Protein AF-A0A0S2W434-F1 (afdb_monomer_lite)

Radius of gyration: 27.59 Å; chains: 1; bounding box: 63×39×88 Å

Structure (mmCIF, N/CA/C/O backbone):
data_AF-A0A0S2W434-F1
#
_entry.id   AF-A0A0S2W434-F1
#
loop_
_atom_site.group_PDB
_atom_site.id
_atom_site.type_symbol
_atom_site.label_atom_id
_atom_site.label_alt_id
_atom_site.label_comp_id
_atom_site.label_asym_id
_atom_site.label_entity_id
_atom_site.label_seq_id
_atom_site.pdbx_PDB_ins_code
_atom_site.Cartn_x
_atom_site.Cartn_y
_atom_site.Cartn_z
_atom_site.occupancy
_atom_site.B_iso_or_equiv
_atom_site.auth_seq_id
_atom_site.auth_comp_id
_atom_site.auth_asym_id
_atom_site.auth_atom_id
_atom_site.pdbx_PDB_model_num
ATOM 1 N N . MET A 1 1 ? -39.108 29.765 68.224 1.00 41.44 1 MET A N 1
ATOM 2 C CA . MET A 1 1 ? -39.661 29.237 66.962 1.00 41.44 1 MET A CA 1
ATOM 3 C C . MET A 1 1 ? -38.503 28.844 66.066 1.00 41.44 1 MET A C 1
ATOM 5 O O . MET A 1 1 ? -37.530 29.579 65.987 1.00 41.44 1 MET A O 1
ATOM 9 N N . LEU A 1 2 ? -38.603 27.625 65.551 1.00 50.69 2 LEU A N 1
ATOM 10 C CA . LEU A 1 2 ? -37.611 26.788 64.879 1.00 50.69 2 LEU A CA 1
ATOM 11 C C . LEU A 1 2 ? -37.085 27.425 63.577 1.00 50.69 2 LEU A C 1
ATOM 13 O O . LEU A 1 2 ? -37.889 27.855 62.759 1.00 50.69 2 LEU A O 1
ATOM 17 N N . LEU A 1 3 ? -35.768 27.439 63.363 1.00 46.94 3 LEU A N 1
ATOM 18 C CA . LEU A 1 3 ? -35.154 27.729 62.059 1.00 46.94 3 LEU A CA 1
ATOM 19 C C . LEU A 1 3 ? -34.004 26.743 61.824 1.00 46.94 3 LEU A C 1
ATOM 21 O O . LEU A 1 3 ? -32.825 27.068 61.886 1.00 46.94 3 LEU A O 1
ATOM 25 N N . VAL A 1 4 ? -34.391 25.492 61.602 1.00 62.56 4 VAL A N 1
ATOM 26 C CA . VAL A 1 4 ? -33.591 24.487 60.899 1.00 62.56 4 VAL A CA 1
ATOM 27 C C . VAL A 1 4 ? -34.350 24.181 59.609 1.00 62.56 4 VAL A C 1
ATOM 29 O O . VAL A 1 4 ? -35.578 24.189 59.628 1.00 62.56 4 VAL A O 1
ATOM 32 N N . ALA A 1 5 ? -33.605 23.878 58.543 1.00 56.28 5 ALA A N 1
ATOM 33 C CA . ALA A 1 5 ? -34.052 23.316 57.260 1.00 56.28 5 ALA A CA 1
ATOM 34 C C . ALA A 1 5 ? -34.142 24.285 56.068 1.00 56.28 5 ALA A C 1
ATOM 36 O O . ALA A 1 5 ? -35.215 24.511 55.526 1.00 56.28 5 ALA A O 1
ATOM 37 N N . VAL A 1 6 ? -32.988 24.761 55.578 1.00 53.97 6 VAL A N 1
ATOM 38 C CA . VAL A 1 6 ? -32.817 25.168 54.159 1.00 53.97 6 VAL A CA 1
ATOM 39 C C . VAL A 1 6 ? -31.504 24.607 53.559 1.00 53.97 6 VAL A C 1
ATOM 41 O O . VAL A 1 6 ? -30.944 25.155 52.624 1.00 53.97 6 VAL A O 1
ATOM 44 N N . VAL A 1 7 ? -30.976 23.474 54.045 1.00 54.19 7 VAL A N 1
ATOM 45 C CA . VAL A 1 7 ? -29.731 22.879 53.485 1.00 54.19 7 VAL A CA 1
ATOM 46 C C . VAL A 1 7 ? -29.924 21.424 53.049 1.00 54.19 7 VAL A C 1
ATOM 48 O O . VAL A 1 7 ? -29.070 20.578 53.283 1.00 54.19 7 VAL A O 1
ATOM 51 N N . GLN A 1 8 ? -31.078 21.085 52.468 1.00 50.41 8 GLN A N 1
ATOM 52 C CA . GLN A 1 8 ? -31.376 19.696 52.083 1.00 50.41 8 GLN A CA 1
ATOM 53 C C . GLN A 1 8 ? -31.931 19.421 50.667 1.00 50.41 8 GLN A C 1
ATOM 55 O O . GLN A 1 8 ? -32.502 18.347 50.502 1.00 50.41 8 GLN A O 1
ATOM 60 N N . PRO A 1 9 ? -31.726 20.236 49.608 1.00 57.03 9 PRO A N 1
ATOM 61 C CA . PRO A 1 9 ? -32.067 19.758 48.265 1.00 57.03 9 PRO A CA 1
ATOM 62 C C . PRO A 1 9 ? -30.880 19.417 47.344 1.00 57.03 9 PRO A C 1
ATOM 64 O O . PRO A 1 9 ? -31.119 19.264 46.155 1.00 57.03 9 PRO A O 1
ATOM 67 N N . VAL A 1 10 ? -29.621 19.299 47.809 1.00 51.38 10 VAL A N 1
ATOM 68 C CA . VAL A 1 10 ? -28.465 19.058 46.893 1.00 51.38 10 VAL A CA 1
ATOM 69 C C . VAL A 1 10 ? -27.367 18.138 47.476 1.00 51.38 10 VAL A C 1
ATOM 71 O O . VAL A 1 10 ? -26.188 18.333 47.224 1.00 51.38 10 VAL A O 1
ATOM 74 N N . LEU A 1 11 ? -27.695 17.135 48.298 1.00 50.62 11 LEU A N 1
ATOM 75 C CA . LEU A 1 11 ? -26.672 16.195 48.821 1.00 50.62 11 LEU A CA 1
ATOM 76 C C . LEU A 1 11 ? -26.995 14.709 48.628 1.00 50.62 11 LEU A C 1
ATOM 78 O O . LEU A 1 11 ? -26.207 13.868 49.044 1.00 50.62 11 LEU A O 1
ATOM 82 N N . HIS A 1 12 ? -28.091 14.369 47.945 1.00 58.34 12 HIS A N 1
ATOM 83 C CA . HIS A 1 12 ? -28.342 12.993 47.497 1.00 58.34 12 HIS A CA 1
ATOM 84 C C . HIS A 1 12 ? -27.766 12.774 46.094 1.00 58.34 12 HIS A C 1
ATOM 86 O O . HIS A 1 12 ? -28.442 12.335 45.172 1.00 58.34 12 HIS A O 1
ATOM 92 N N . VAL A 1 13 ? -26.508 13.164 45.908 1.00 57.91 13 VAL A N 1
ATOM 93 C CA . VAL A 1 13 ? -25.754 12.709 44.747 1.00 57.91 13 VAL A CA 1
ATOM 94 C C . VAL A 1 13 ? -25.448 11.239 45.022 1.00 57.91 13 VAL A C 1
ATOM 96 O O . VAL A 1 13 ? -24.596 10.931 45.855 1.00 57.91 13 VAL A O 1
ATOM 99 N N . ASP A 1 14 ? -26.203 10.334 44.398 1.00 64.75 14 ASP A N 1
ATOM 100 C CA . ASP A 1 14 ? -25.996 8.895 44.525 1.00 64.75 14 ASP A CA 1
ATOM 101 C C . ASP A 1 14 ? -24.606 8.538 43.984 1.00 64.75 14 ASP A C 1
ATOM 103 O O . ASP A 1 14 ? -24.402 8.348 42.785 1.00 64.75 14 ASP A O 1
ATOM 107 N N . PHE A 1 15 ? -23.622 8.452 44.881 1.00 64.38 15 PHE A N 1
ATOM 108 C CA . PHE A 1 15 ? -22.245 8.082 44.548 1.00 64.38 15 PHE A CA 1
ATOM 109 C C . PHE A 1 15 ? -22.170 6.749 43.793 1.00 64.38 15 PHE A C 1
ATOM 111 O O . PHE A 1 15 ? -21.276 6.562 42.977 1.00 64.38 15 PHE A O 1
ATOM 118 N N . SER A 1 16 ? -23.132 5.847 44.005 1.00 68.12 16 SER A N 1
ATOM 119 C CA . SER A 1 16 ? -23.266 4.600 43.248 1.00 68.12 16 SER A CA 1
ATOM 120 C C . SER A 1 16 ? -23.668 4.821 41.786 1.00 68.12 16 SER A C 1
ATOM 122 O O . SER A 1 16 ? -23.174 4.109 40.918 1.00 68.12 16 SER A O 1
ATOM 124 N N . VAL A 1 17 ? -24.514 5.815 41.494 1.00 71.69 17 VAL A N 1
ATOM 125 C CA . VAL A 1 17 ? -24.901 6.186 40.120 1.00 71.69 17 VAL A CA 1
ATOM 126 C C . VAL A 1 17 ? -23.739 6.885 39.419 1.00 71.69 17 VAL A C 1
ATOM 128 O O . VAL A 1 17 ? -23.437 6.565 38.273 1.00 71.69 17 VAL A O 1
ATOM 131 N N . LEU A 1 18 ? -23.028 7.770 40.124 1.00 71.88 18 LEU A N 1
ATOM 132 C CA . LEU A 1 18 ? -21.803 8.380 39.604 1.00 71.88 18 LEU A CA 1
ATOM 133 C C . LEU A 1 18 ? -20.717 7.338 39.317 1.00 71.88 18 LEU A C 1
ATOM 135 O O . LEU A 1 18 ? -20.150 7.350 38.231 1.00 71.88 18 LEU A O 1
ATOM 139 N N . ALA A 1 19 ? -20.455 6.417 40.248 1.00 72.38 19 ALA A N 1
ATOM 140 C CA . ALA A 1 19 ? -19.472 5.352 40.057 1.00 72.38 19 ALA A CA 1
ATOM 141 C C . ALA A 1 19 ? -19.855 4.417 38.900 1.00 72.38 19 ALA A C 1
ATOM 143 O O . ALA A 1 19 ? -18.991 4.038 38.115 1.00 72.38 19 ALA A O 1
ATOM 144 N N . ALA A 1 20 ? -21.145 4.095 38.751 1.00 72.69 20 ALA A N 1
ATOM 145 C CA . ALA A 1 20 ? -21.639 3.331 37.609 1.00 72.69 20 ALA A CA 1
ATOM 146 C C . ALA A 1 20 ? -21.437 4.086 36.284 1.00 72.69 20 ALA A C 1
ATOM 148 O O . ALA A 1 20 ? -20.969 3.487 35.323 1.00 72.69 20 ALA A O 1
ATOM 149 N N . SER A 1 21 ? -21.722 5.393 36.239 1.00 70.50 21 SER A N 1
ATOM 150 C CA . SER A 1 21 ? -21.495 6.211 35.037 1.00 70.50 21 SER A CA 1
ATOM 151 C C . SER A 1 21 ? -20.011 6.379 34.697 1.00 70.50 21 SER A C 1
ATOM 153 O O . SER A 1 21 ? -19.646 6.309 33.531 1.00 70.50 21 SER A O 1
ATOM 155 N N . ALA A 1 22 ? -19.137 6.530 35.697 1.00 70.94 22 ALA A N 1
ATOM 156 C CA . ALA A 1 22 ? -17.693 6.612 35.489 1.00 70.94 22 ALA A CA 1
ATOM 157 C C . ALA A 1 22 ? -17.137 5.292 34.935 1.00 70.94 22 ALA A C 1
ATOM 159 O O . ALA A 1 22 ? -16.419 5.305 33.942 1.00 70.94 22 ALA A O 1
ATOM 160 N N . ALA A 1 23 ? -17.555 4.155 35.503 1.00 70.81 23 ALA A N 1
ATOM 161 C CA . ALA A 1 23 ? -17.176 2.835 35.007 1.00 70.81 23 ALA A CA 1
ATOM 162 C C . ALA A 1 23 ? -17.692 2.566 33.580 1.00 70.81 23 ALA A C 1
ATOM 164 O O . ALA A 1 23 ? -17.007 1.913 32.798 1.00 70.81 23 ALA A O 1
ATOM 165 N N . GLN A 1 24 ? -18.885 3.065 33.230 1.00 69.56 24 GLN A N 1
ATOM 166 C CA . GLN A 1 24 ? -19.418 2.993 31.863 1.00 69.56 24 GLN A CA 1
ATOM 167 C C . GLN A 1 24 ? -18.560 3.803 30.887 1.00 69.56 24 GLN A C 1
ATOM 169 O O . GLN A 1 24 ? -18.110 3.248 29.890 1.00 69.56 24 GLN A O 1
ATOM 174 N N . ILE A 1 25 ? -18.242 5.056 31.228 1.00 72.38 25 ILE A N 1
ATOM 175 C CA . ILE A 1 25 ? -17.394 5.930 30.406 1.00 72.38 25 ILE A CA 1
ATOM 176 C C . ILE A 1 25 ? -16.000 5.318 30.199 1.00 72.38 25 ILE A C 1
ATOM 178 O O . ILE A 1 25 ? -15.493 5.331 29.081 1.00 72.38 25 ILE A O 1
ATOM 182 N N . GLU A 1 26 ? -15.385 4.759 31.247 1.00 71.31 26 GLU A N 1
ATOM 183 C CA . GLU A 1 26 ? -14.075 4.096 31.148 1.00 71.31 26 GLU A CA 1
ATOM 184 C C . GLU A 1 26 ? -14.116 2.842 30.260 1.00 71.31 26 GLU A C 1
ATOM 186 O O . GLU A 1 26 ? -13.184 2.575 29.491 1.00 71.31 26 GLU A O 1
ATOM 191 N N . LEU A 1 27 ? -15.200 2.066 30.334 1.00 72.81 27 LEU A N 1
ATOM 192 C CA . LEU A 1 27 ? -15.388 0.893 29.486 1.00 72.81 27 LEU A CA 1
ATOM 193 C C . LEU A 1 27 ? -15.574 1.295 28.015 1.00 72.81 27 LEU A C 1
ATOM 195 O O . LEU A 1 27 ? -14.940 0.701 27.145 1.00 72.81 27 LEU A O 1
ATOM 199 N N . GLU A 1 28 ? -16.388 2.317 27.745 1.00 65.81 28 GLU A N 1
ATOM 200 C CA . GLU A 1 28 ? -16.611 2.868 26.403 1.00 65.81 28 GLU A CA 1
ATOM 201 C C . GLU A 1 28 ? -15.323 3.452 25.809 1.00 65.81 28 GLU A C 1
ATOM 203 O O . GLU A 1 28 ? -15.006 3.191 24.648 1.00 65.81 28 GLU A O 1
ATOM 208 N N . SER A 1 29 ? -14.532 4.189 26.599 1.00 68.12 29 SER A N 1
ATOM 209 C CA . SER A 1 29 ? -13.248 4.725 26.130 1.00 68.12 29 SER A CA 1
ATOM 210 C C . SER A 1 29 ? -12.255 3.618 25.797 1.00 68.12 29 SER A C 1
ATOM 212 O O . SER A 1 29 ? -11.552 3.705 24.793 1.00 68.12 29 SER A O 1
ATOM 214 N N . THR A 1 30 ? -12.227 2.561 26.613 1.00 70.00 30 THR A N 1
ATOM 215 C CA . THR A 1 30 ? -11.357 1.405 26.379 1.00 70.00 30 THR A CA 1
ATOM 216 C C . THR A 1 30 ? -11.764 0.680 25.096 1.00 70.00 30 THR A C 1
ATOM 218 O O . THR A 1 30 ? -10.914 0.406 24.258 1.00 70.00 30 THR A O 1
ATOM 221 N N . GLN A 1 31 ? -13.059 0.414 24.897 1.00 69.62 31 GLN A N 1
ATOM 222 C CA . GLN A 1 31 ? -13.562 -0.242 23.683 1.00 69.62 31 GLN A CA 1
ATOM 223 C C . GLN A 1 31 ? -13.218 0.552 22.418 1.00 69.62 31 GLN A C 1
ATOM 225 O O . GLN A 1 31 ? -12.641 -0.014 21.495 1.00 69.62 31 GLN A O 1
ATOM 230 N N . ASN A 1 32 ? -13.451 1.865 22.424 1.00 73.44 32 ASN A N 1
ATOM 231 C CA . ASN A 1 32 ? -13.163 2.729 21.279 1.00 73.44 32 ASN A CA 1
ATOM 232 C C . ASN A 1 32 ? -11.654 2.778 20.951 1.00 73.44 32 ASN A C 1
ATOM 234 O O . ASN A 1 32 ? -11.250 2.806 19.787 1.00 73.44 32 ASN A O 1
ATOM 238 N N . GLU A 1 33 ? -10.790 2.738 21.972 1.00 77.69 33 GLU A N 1
ATOM 239 C CA . GLU A 1 33 ? -9.338 2.667 21.778 1.00 77.69 33 GLU A CA 1
ATOM 240 C C . GLU A 1 33 ? -8.887 1.318 21.190 1.00 77.69 33 GLU A C 1
ATOM 242 O O . GLU A 1 33 ? -8.028 1.299 20.299 1.00 77.69 33 GLU A O 1
ATOM 247 N N . LEU A 1 34 ? -9.491 0.201 21.621 1.00 80.62 34 LEU A N 1
ATOM 248 C CA . LEU A 1 34 ? -9.259 -1.113 21.011 1.00 80.62 34 LEU A CA 1
ATOM 249 C C . LEU A 1 34 ? -9.718 -1.138 19.548 1.00 80.62 34 LEU A C 1
ATOM 251 O O . LEU A 1 34 ? -8.936 -1.520 18.683 1.00 80.62 34 LEU A O 1
ATOM 255 N N . GLU A 1 35 ? -10.933 -0.674 19.255 1.00 81.44 35 GLU A N 1
ATOM 256 C CA . GLU A 1 35 ? -11.487 -0.645 17.893 1.00 81.44 35 GLU A CA 1
ATOM 257 C C . GLU A 1 35 ? -10.626 0.202 16.947 1.00 81.44 35 GLU A C 1
ATOM 259 O O . GLU A 1 35 ? -10.329 -0.200 15.819 1.00 81.44 35 GLU A O 1
ATOM 264 N N . LYS A 1 36 ? -10.154 1.361 17.420 1.00 83.00 36 LYS A N 1
ATOM 265 C CA . LYS A 1 36 ? -9.217 2.198 16.667 1.00 83.00 36 LYS A CA 1
ATOM 266 C C . LYS A 1 36 ? -7.885 1.483 16.428 1.00 83.00 36 LYS A C 1
ATOM 268 O O . LYS A 1 36 ? -7.336 1.582 15.333 1.00 83.00 36 LYS A O 1
ATOM 273 N N . THR A 1 37 ? -7.359 0.785 17.432 1.00 87.62 37 THR A N 1
ATOM 274 C CA . THR A 1 37 ? -6.098 0.039 17.310 1.00 87.62 37 THR A CA 1
ATOM 275 C C . THR A 1 37 ? -6.226 -1.092 16.294 1.00 87.62 37 THR A C 1
ATOM 277 O O . THR A 1 37 ? -5.370 -1.218 15.419 1.00 87.62 37 THR A O 1
ATOM 280 N N . A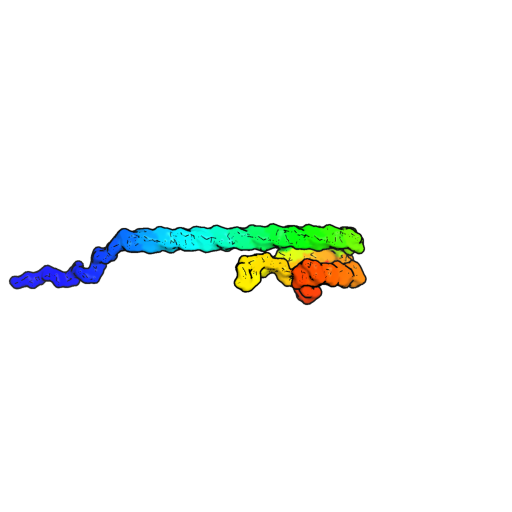SP A 1 38 ? -7.313 -1.860 16.348 1.00 91.00 38 ASP A N 1
ATOM 281 C CA . ASP A 1 38 ? -7.594 -2.934 15.394 1.00 91.00 38 ASP A CA 1
ATOM 282 C C . ASP A 1 38 ? -7.684 -2.397 13.961 1.00 91.00 38 ASP A C 1
ATOM 284 O O . ASP A 1 38 ? -7.090 -2.958 13.037 1.00 91.00 38 ASP A O 1
ATOM 288 N N . LEU A 1 39 ? -8.346 -1.255 13.770 1.00 92.81 39 LEU A N 1
ATOM 289 C CA . LEU A 1 39 ? -8.472 -0.613 12.466 1.00 92.81 39 LEU A CA 1
ATOM 290 C C . LEU A 1 39 ? -7.123 -0.122 11.912 1.00 92.81 39 LEU A C 1
ATOM 292 O O . LEU A 1 39 ? -6.839 -0.307 10.725 1.00 92.81 39 LEU A O 1
ATOM 296 N N . GLU A 1 40 ? -6.264 0.468 12.745 1.00 93.75 40 GLU A N 1
ATOM 297 C CA . GLU A 1 40 ? -4.914 0.882 12.334 1.00 93.75 40 GLU A CA 1
ATOM 298 C C . GLU A 1 40 ? -4.010 -0.322 12.009 1.00 93.75 40 GLU A C 1
ATOM 300 O O . GLU A 1 40 ? -3.236 -0.284 11.045 1.00 93.75 40 GLU A O 1
ATOM 305 N N . LEU A 1 41 ? -4.151 -1.431 12.744 1.00 94.88 41 LEU A N 1
ATOM 306 C CA . LEU A 1 41 ? -3.471 -2.690 12.429 1.00 94.88 41 LEU A CA 1
ATOM 307 C C . LEU A 1 41 ? -3.939 -3.256 11.084 1.00 94.88 41 LEU A C 1
ATOM 309 O O . LEU A 1 41 ? -3.111 -3.645 10.259 1.00 94.88 41 LEU A O 1
ATOM 313 N N . MET A 1 42 ? -5.248 -3.252 10.818 1.00 95.81 42 MET A N 1
ATOM 314 C CA . MET A 1 42 ? -5.794 -3.684 9.530 1.00 95.81 42 MET A CA 1
ATOM 315 C C . MET A 1 42 ? -5.265 -2.828 8.377 1.00 95.81 42 MET A C 1
ATOM 317 O O . MET A 1 42 ? -4.808 -3.381 7.377 1.00 95.81 42 MET A O 1
ATOM 321 N N . LYS A 1 43 ? -5.256 -1.494 8.520 1.00 96.56 43 LYS A N 1
ATOM 322 C CA . LYS A 1 43 ? -4.650 -0.589 7.528 1.00 96.56 43 LYS A CA 1
ATOM 323 C C . LYS A 1 43 ? -3.187 -0.923 7.269 1.00 96.56 43 LYS A C 1
ATOM 325 O O . LYS A 1 43 ? -2.772 -0.950 6.115 1.00 96.56 43 LYS A O 1
ATOM 330 N N . THR A 1 44 ? -2.423 -1.199 8.325 1.00 95.56 44 THR A N 1
ATOM 33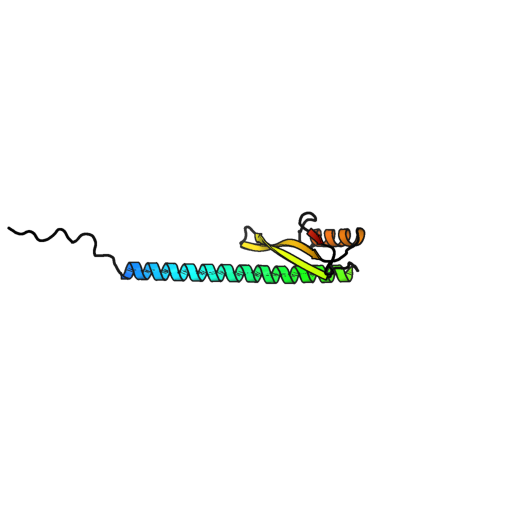1 C CA . THR A 1 44 ? -1.002 -1.549 8.211 1.00 95.56 44 THR A CA 1
ATOM 332 C C . THR A 1 44 ? -0.826 -2.839 7.415 1.00 95.56 44 THR A C 1
ATOM 334 O O . THR A 1 44 ? -0.125 -2.840 6.408 1.00 95.56 44 THR A O 1
ATOM 337 N N . ILE A 1 45 ? -1.543 -3.907 7.779 1.00 96.25 45 ILE A N 1
ATOM 338 C CA . ILE A 1 45 ? -1.458 -5.207 7.095 1.00 96.25 45 ILE A CA 1
ATOM 339 C C . ILE A 1 45 ? -1.869 -5.092 5.622 1.00 96.25 45 ILE A C 1
ATOM 341 O O . ILE A 1 45 ? -1.225 -5.678 4.749 1.00 96.25 45 ILE A O 1
ATOM 345 N N . ILE A 1 46 ? -2.947 -4.358 5.327 1.00 96.06 46 ILE A N 1
ATOM 346 C CA . ILE A 1 46 ? -3.400 -4.130 3.949 1.00 96.06 46 ILE A CA 1
ATOM 347 C C . ILE A 1 46 ? -2.353 -3.332 3.180 1.00 96.06 46 ILE A C 1
ATOM 349 O O . ILE A 1 46 ? -2.011 -3.710 2.059 1.00 96.06 46 ILE A O 1
ATOM 353 N N . GLY A 1 47 ? -1.818 -2.270 3.781 1.00 97.19 47 GLY A N 1
ATOM 354 C CA . GLY A 1 47 ? -0.794 -1.435 3.173 1.00 97.19 47 GLY A CA 1
ATOM 355 C C . GLY A 1 47 ? 0.475 -2.220 2.842 1.00 97.19 47 GLY A C 1
ATOM 356 O O . GLY A 1 47 ? 0.945 -2.163 1.708 1.00 97.19 47 GLY A O 1
ATOM 357 N N . GLU A 1 48 ? 0.981 -3.017 3.783 1.00 96.56 48 GLU A N 1
ATOM 358 C CA . GLU A 1 48 ? 2.169 -3.857 3.593 1.00 96.56 48 GLU A CA 1
ATOM 359 C C . GLU A 1 48 ? 1.959 -4.912 2.505 1.00 96.56 48 GLU A C 1
ATOM 361 O O . GLU A 1 48 ? 2.787 -5.047 1.605 1.00 96.56 48 GLU A O 1
ATOM 366 N N . LYS A 1 49 ? 0.832 -5.636 2.536 1.00 97.44 49 LYS A N 1
ATOM 367 C CA . LYS A 1 49 ? 0.531 -6.664 1.527 1.00 97.44 49 LYS A CA 1
ATOM 368 C C . LYS A 1 49 ? 0.336 -6.072 0.138 1.00 97.44 49 LYS A C 1
ATOM 370 O O . LYS A 1 49 ? 0.804 -6.648 -0.840 1.00 97.44 49 LYS A O 1
ATOM 375 N N . THR A 1 50 ? -0.337 -4.929 0.053 1.00 97.25 50 THR A N 1
ATOM 376 C CA . THR A 1 50 ? -0.543 -4.220 -1.214 1.00 97.25 50 THR A CA 1
ATOM 377 C C . THR A 1 50 ? 0.785 -3.682 -1.747 1.00 97.25 50 THR A C 1
ATOM 379 O O . THR A 1 50 ? 1.072 -3.828 -2.930 1.00 97.25 50 THR A O 1
ATOM 382 N N . GLY A 1 51 ? 1.635 -3.123 -0.881 1.00 96.56 51 GLY A N 1
ATOM 383 C CA . GLY A 1 51 ? 2.967 -2.651 -1.258 1.00 96.56 51 GLY A CA 1
ATOM 384 C C . GLY A 1 51 ? 3.863 -3.781 -1.766 1.00 96.56 51 GLY A C 1
ATOM 385 O O . GLY A 1 51 ? 4.458 -3.649 -2.834 1.00 96.56 51 GLY A O 1
ATOM 386 N N . ALA A 1 52 ? 3.897 -4.913 -1.056 1.00 96.69 52 ALA A N 1
ATOM 387 C CA . ALA A 1 52 ? 4.628 -6.110 -1.476 1.00 96.69 52 ALA A CA 1
ATOM 388 C C . ALA A 1 52 ? 4.126 -6.643 -2.826 1.00 96.69 52 ALA A C 1
ATOM 390 O O . ALA A 1 52 ? 4.925 -6.911 -3.714 1.00 96.69 52 ALA A O 1
ATOM 391 N N . TYR A 1 53 ? 2.805 -6.698 -3.024 1.00 96.38 53 TYR A N 1
ATOM 392 C CA . TYR A 1 53 ? 2.220 -7.095 -4.304 1.00 96.38 53 TYR A CA 1
ATOM 393 C C . TYR A 1 53 ? 2.69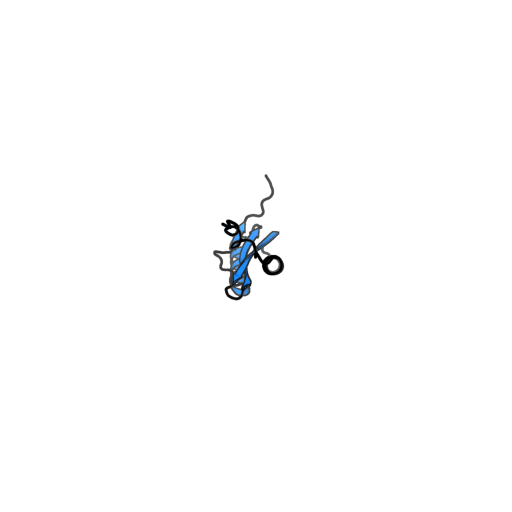3 -6.212 -5.466 1.00 96.38 53 TYR A C 1
ATOM 395 O O . TYR A 1 53 ? 3.050 -6.719 -6.529 1.00 96.38 53 TYR A O 1
ATOM 403 N N . ILE A 1 54 ? 2.711 -4.890 -5.277 1.00 95.62 54 ILE A N 1
ATOM 404 C CA . ILE A 1 54 ? 3.156 -3.950 -6.313 1.00 95.62 54 ILE A CA 1
ATOM 405 C C . ILE A 1 54 ? 4.652 -4.128 -6.601 1.00 95.62 54 ILE A C 1
ATOM 407 O O . ILE A 1 54 ? 5.038 -4.099 -7.768 1.00 95.62 54 ILE A O 1
ATOM 411 N N . LEU A 1 55 ? 5.478 -4.350 -5.573 1.00 95.44 55 LEU A N 1
ATOM 412 C CA . LEU A 1 55 ? 6.905 -4.650 -5.740 1.00 95.44 55 LEU A CA 1
ATOM 413 C C . LEU A 1 55 ? 7.121 -5.938 -6.547 1.00 95.44 55 LEU A C 1
ATOM 415 O O . LEU A 1 55 ? 7.866 -5.914 -7.524 1.00 95.44 55 LEU A O 1
ATOM 419 N N . ASP A 1 56 ? 6.406 -7.018 -6.221 1.00 95.62 56 ASP A N 1
ATOM 420 C CA . ASP A 1 56 ? 6.487 -8.290 -6.951 1.00 95.62 56 ASP A CA 1
ATOM 421 C C . ASP A 1 56 ? 6.070 -8.125 -8.423 1.00 95.62 56 ASP A C 1
ATOM 423 O O . ASP A 1 56 ? 6.678 -8.693 -9.336 1.00 95.62 56 ASP A O 1
ATOM 427 N N . LYS A 1 57 ? 5.026 -7.323 -8.687 1.00 94.38 57 LYS A N 1
ATOM 428 C CA . LYS A 1 57 ? 4.602 -7.001 -10.057 1.00 94.38 57 LYS A CA 1
ATOM 429 C C . LYS A 1 57 ? 5.649 -6.184 -10.793 1.00 94.38 57 LYS A C 1
ATOM 431 O O . LYS A 1 57 ? 5.926 -6.489 -11.950 1.00 94.38 57 LYS A O 1
ATOM 436 N N . ALA A 1 58 ? 6.222 -5.174 -10.148 1.00 92.44 58 ALA A N 1
ATOM 437 C CA . ALA A 1 58 ? 7.281 -4.371 -10.735 1.00 92.44 58 ALA A CA 1
ATOM 438 C C . ALA A 1 58 ? 8.489 -5.241 -11.115 1.00 92.44 58 ALA A C 1
ATOM 440 O O . ALA A 1 58 ? 8.953 -5.159 -12.251 1.00 92.44 58 ALA A O 1
ATOM 441 N N . GLU A 1 59 ? 8.919 -6.148 -10.231 1.00 92.12 59 GLU A N 1
ATOM 442 C CA . GLU A 1 59 ? 10.005 -7.096 -10.503 1.00 92.12 59 GLU A CA 1
ATOM 443 C C . GLU A 1 59 ? 9.683 -8.009 -11.695 1.00 92.12 59 GLU A C 1
ATOM 445 O O . GLU A 1 59 ? 10.479 -8.113 -12.631 1.00 92.12 59 GLU A O 1
ATOM 450 N N . ALA A 1 60 ? 8.485 -8.604 -11.725 1.00 91.25 60 ALA A N 1
ATOM 451 C CA . ALA A 1 60 ? 8.049 -9.480 -12.816 1.00 91.25 60 ALA A CA 1
ATOM 452 C C . ALA A 1 60 ? 8.001 -8.780 -14.189 1.00 91.25 60 ALA A C 1
ATOM 454 O O . ALA A 1 60 ? 8.081 -9.433 -15.231 1.00 91.25 60 AL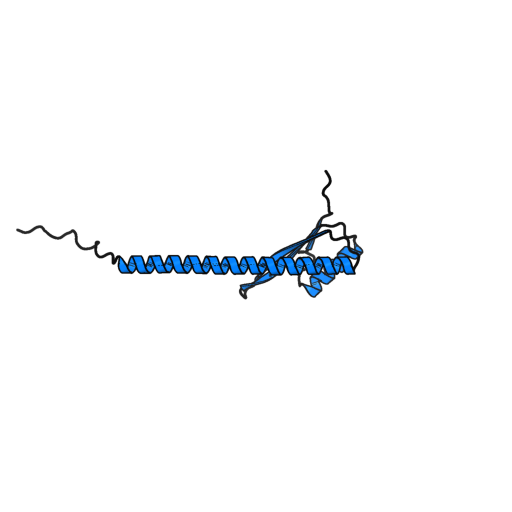A A O 1
ATOM 455 N N . LEU A 1 61 ? 7.854 -7.456 -14.190 1.00 88.06 61 LEU A N 1
ATOM 456 C CA . LEU A 1 61 ? 7.770 -6.609 -15.378 1.00 88.06 61 LEU A CA 1
ATOM 457 C C . LEU A 1 61 ? 9.098 -5.917 -15.719 1.00 88.06 61 LEU A C 1
ATOM 459 O O . LEU A 1 61 ? 9.170 -5.219 -16.729 1.00 88.06 61 LEU A O 1
ATOM 463 N N . GLY A 1 62 ? 10.138 -6.098 -14.897 1.00 87.19 62 GLY A N 1
ATOM 464 C CA . GLY A 1 62 ? 11.429 -5.425 -15.055 1.00 87.19 62 GLY A CA 1
ATOM 465 C C . GLY A 1 62 ? 11.387 -3.920 -14.767 1.00 87.19 62 GLY A C 1
ATOM 466 O O . GLY A 1 62 ? 12.250 -3.184 -15.240 1.00 87.19 62 GLY A O 1
ATOM 467 N N . VAL A 1 63 ? 10.387 -3.451 -14.017 1.00 88.75 63 VAL A N 1
ATOM 468 C CA . VAL A 1 63 ? 10.229 -2.041 -13.652 1.00 88.75 63 VAL A CA 1
ATOM 469 C C . VAL A 1 63 ? 11.068 -1.740 -12.406 1.00 88.75 63 VAL A C 1
ATOM 471 O O . VAL A 1 63 ? 10.886 -2.403 -11.384 1.00 88.75 63 VAL A O 1
ATOM 474 N N . PRO A 1 64 ? 11.968 -0.740 -12.431 1.00 86.38 64 PRO A N 1
ATOM 475 C CA . PRO A 1 64 ? 12.750 -0.379 -11.255 1.00 86.38 64 PRO A CA 1
ATOM 476 C C . PRO A 1 64 ? 11.856 0.275 -10.192 1.00 86.38 64 PRO A C 1
ATOM 478 O O . PRO A 1 64 ? 11.457 1.436 -10.316 1.00 86.38 64 PRO A O 1
ATOM 481 N N . CYS A 1 65 ? 11.576 -0.475 -9.129 1.00 90.12 65 CYS A N 1
ATOM 482 C CA . CYS A 1 65 ? 10.852 -0.023 -7.946 1.00 90.12 65 CYS A CA 1
ATOM 483 C C . CYS A 1 65 ? 11.648 -0.396 -6.693 1.00 90.12 65 CYS A C 1
ATOM 485 O O . CYS A 1 65 ? 11.916 -1.566 -6.444 1.00 90.12 65 CYS A O 1
ATOM 487 N N . GLU A 1 66 ? 12.033 0.605 -5.906 1.00 91.75 66 GLU A N 1
ATOM 488 C CA . GLU A 1 66 ? 12.819 0.418 -4.681 1.00 91.75 66 GLU A CA 1
ATOM 489 C C . GLU A 1 66 ? 11.922 0.273 -3.455 1.00 91.75 66 GLU A C 1
ATOM 491 O O . GLU A 1 66 ? 12.213 -0.491 -2.536 1.00 91.75 66 GLU A O 1
ATOM 496 N N . ARG A 1 67 ? 10.832 1.043 -3.421 1.00 93.69 67 ARG A N 1
ATOM 497 C CA . ARG A 1 67 ? 9.912 1.085 -2.289 1.00 93.69 67 ARG A CA 1
ATOM 498 C C . ARG A 1 67 ? 8.515 1.448 -2.757 1.00 93.69 67 ARG A C 1
ATOM 500 O O . ARG A 1 67 ? 8.346 2.312 -3.613 1.00 93.69 67 ARG A O 1
ATOM 507 N N . VAL A 1 68 ? 7.521 0.825 -2.136 1.00 95.31 68 VAL A N 1
ATOM 508 C CA . VAL A 1 68 ? 6.111 1.161 -2.322 1.00 95.31 68 VAL A CA 1
ATOM 509 C C . VAL A 1 68 ? 5.494 1.432 -0.959 1.00 95.31 68 VAL A C 1
ATOM 511 O O . VAL A 1 68 ? 5.568 0.595 -0.062 1.00 95.31 68 VAL A O 1
ATOM 514 N N . THR A 1 69 ? 4.875 2.598 -0.817 1.00 96.25 69 THR A N 1
ATOM 515 C CA . THR A 1 69 ? 4.094 2.984 0.358 1.00 96.25 69 THR A CA 1
ATOM 516 C C . THR A 1 69 ? 2.635 3.085 -0.046 1.00 96.25 69 THR A C 1
ATOM 518 O O . THR A 1 69 ? 2.301 3.780 -1.004 1.00 96.25 69 THR A O 1
ATOM 521 N N . VAL A 1 70 ? 1.752 2.424 0.696 1.00 97.38 70 VAL A N 1
ATOM 522 C CA . VAL A 1 70 ? 0.316 2.398 0.405 1.00 97.38 70 VAL A CA 1
ATOM 523 C C . VAL A 1 70 ? -0.433 3.152 1.491 1.00 97.38 70 VAL A C 1
ATOM 525 O O . VAL A 1 70 ? -0.251 2.903 2.680 1.00 97.38 70 VAL A O 1
ATOM 528 N N . THR A 1 71 ? -1.291 4.074 1.072 1.00 97.12 71 THR A N 1
ATOM 529 C CA . THR A 1 71 ? -2.2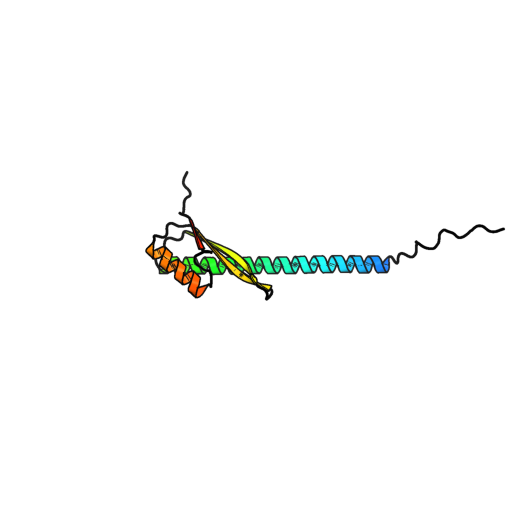16 4.777 1.961 1.00 97.12 71 THR A CA 1
ATOM 530 C C . THR A 1 71 ? -3.554 4.055 1.947 1.00 97.12 71 THR A C 1
ATOM 532 O O . THR A 1 71 ? -4.093 3.784 0.874 1.00 97.12 71 THR A O 1
ATOM 535 N N . CYS A 1 72 ? -4.092 3.762 3.133 1.00 96.31 72 CYS A N 1
ATOM 536 C CA . CYS A 1 72 ? -5.384 3.098 3.291 1.00 96.31 72 CYS A CA 1
ATOM 537 C C . CYS A 1 72 ? -6.435 4.043 3.882 1.00 96.31 72 CYS A C 1
ATOM 539 O O . CYS A 1 72 ? -6.173 4.750 4.857 1.00 96.31 72 CYS A O 1
ATOM 541 N N . THR A 1 73 ? -7.643 3.990 3.327 1.00 94.69 73 THR A N 1
ATOM 542 C CA . THR A 1 73 ? -8.827 4.726 3.794 1.00 94.69 73 THR A CA 1
ATOM 543 C C . THR A 1 73 ? -9.885 3.733 4.262 1.00 94.69 73 THR A C 1
ATOM 545 O O . THR A 1 73 ? -9.854 2.575 3.868 1.00 94.69 73 THR A O 1
ATOM 548 N N . VAL A 1 74 ? -10.790 4.155 5.144 1.00 93.50 74 VAL A N 1
ATOM 549 C CA . VAL A 1 74 ? -11.894 3.321 5.642 1.00 93.50 74 VAL A CA 1
ATOM 550 C C . VAL A 1 74 ? -13.127 3.561 4.776 1.00 93.50 74 VAL A C 1
ATOM 552 O O . VAL A 1 74 ? -13.512 4.715 4.584 1.00 93.50 74 VAL A O 1
ATOM 555 N N . GLY A 1 75 ? -13.711 2.489 4.240 1.00 90.50 75 GLY A N 1
ATOM 556 C CA . GLY A 1 75 ? -14.950 2.543 3.467 1.00 90.50 75 GLY A CA 1
ATOM 557 C C . GLY A 1 75 ? -16.189 2.789 4.331 1.00 90.50 75 GLY A C 1
ATOM 558 O O . GLY A 1 75 ? -16.128 2.803 5.560 1.00 90.50 75 GLY A O 1
ATOM 559 N N . GLU A 1 76 ? -17.341 2.959 3.681 1.00 90.44 76 GLU A N 1
ATOM 560 C CA . GLU A 1 76 ? -18.641 3.112 4.361 1.00 90.44 76 GLU A CA 1
ATOM 561 C C . GLU A 1 76 ? -19.036 1.868 5.175 1.00 90.44 76 GLU A C 1
ATOM 563 O O . GLU A 1 76 ? -19.793 1.960 6.139 1.00 90.44 76 GLU A O 1
ATOM 568 N N . ASP A 1 77 ? -18.501 0.708 4.803 1.00 89.88 77 ASP A N 1
ATOM 569 C CA . ASP A 1 77 ? -18.651 -0.574 5.486 1.00 89.88 77 ASP A CA 1
ATOM 570 C C . ASP A 1 77 ? -17.724 -0.731 6.706 1.00 89.88 77 ASP A C 1
ATOM 572 O O . ASP A 1 77 ? -17.768 -1.757 7.386 1.00 89.88 77 ASP A O 1
ATOM 576 N N . GLY A 1 78 ? -16.889 0.272 6.999 1.00 88.25 78 GLY A N 1
ATOM 577 C CA . GLY A 1 78 ? -15.922 0.240 8.095 1.00 88.25 78 GLY A CA 1
ATOM 578 C C . GLY A 1 78 ? -14.664 -0.576 7.788 1.00 88.25 78 GLY A C 1
ATOM 579 O O . GLY A 1 78 ? -13.801 -0.705 8.657 1.00 88.25 78 GLY A O 1
ATOM 580 N N . VAL A 1 79 ? -14.521 -1.106 6.568 1.00 90.69 79 VAL A N 1
ATOM 581 C CA . VAL A 1 79 ? -13.365 -1.916 6.174 1.00 90.69 79 VAL A CA 1
ATOM 582 C C . VAL A 1 79 ? -12.316 -1.019 5.507 1.00 90.69 79 VAL A C 1
ATOM 584 O O . VAL A 1 79 ? -12.635 -0.262 4.585 1.00 90.69 79 VAL A O 1
ATOM 587 N N . PRO A 1 80 ? -11.048 -1.049 5.956 1.00 93.94 80 PRO A N 1
ATOM 588 C CA . PRO A 1 80 ? -9.991 -0.312 5.286 1.00 93.94 80 PRO A CA 1
ATOM 589 C C . PRO A 1 80 ? -9.669 -0.908 3.910 1.00 93.94 80 PRO A C 1
ATOM 591 O O . PRO A 1 80 ? -9.640 -2.124 3.738 1.00 93.94 80 PRO A O 1
ATOM 594 N N . TYR A 1 81 ? -9.371 -0.046 2.944 1.00 94.81 81 TYR A N 1
ATOM 595 C CA . TYR A 1 81 ? -8.968 -0.401 1.585 1.00 94.81 81 TYR A CA 1
ATOM 596 C C . TYR A 1 81 ? -7.818 0.507 1.116 1.00 94.81 81 TYR A C 1
ATOM 598 O O . TYR A 1 81 ? -7.681 1.633 1.613 1.00 94.81 81 TYR A O 1
ATOM 606 N N . PRO A 1 82 ? -6.967 0.053 0.179 1.00 96.75 82 PRO A N 1
ATOM 607 C CA . PRO A 1 82 ? -5.878 0.872 -0.335 1.00 96.75 82 PRO A CA 1
ATOM 608 C C . PRO A 1 82 ? -6.439 1.960 -1.261 1.00 96.75 82 PRO A C 1
ATOM 610 O O . PRO A 1 82 ? -7.109 1.667 -2.245 1.00 96.75 82 PRO A O 1
ATOM 613 N N . SER A 1 83 ? -6.185 3.226 -0.938 1.00 96.69 83 SER A N 1
ATOM 614 C CA . SER A 1 83 ? -6.750 4.375 -1.658 1.00 96.69 83 SER A CA 1
ATOM 615 C C . SER A 1 83 ? -5.728 5.135 -2.500 1.00 96.69 83 SER A C 1
ATOM 617 O O . SER A 1 83 ? -6.108 5.848 -3.421 1.00 96.69 83 SER A O 1
ATOM 619 N N . ALA A 1 84 ? -4.440 5.026 -2.178 1.00 97.50 84 ALA A N 1
ATOM 620 C CA . ALA A 1 84 ? -3.368 5.668 -2.932 1.00 97.50 84 ALA A CA 1
ATOM 621 C C . ALA A 1 84 ? -2.044 4.929 -2.732 1.00 97.50 84 ALA A C 1
ATOM 623 O O . ALA A 1 84 ? -1.849 4.250 -1.718 1.00 97.50 84 ALA A O 1
ATOM 624 N N . VAL A 1 85 ? -1.117 5.105 -3.672 1.00 96.94 85 VAL A N 1
ATOM 625 C CA . VAL A 1 85 ? 0.233 4.535 -3.591 1.00 96.94 85 VAL A CA 1
ATOM 626 C C . VAL A 1 85 ? 1.284 5.592 -3.904 1.00 96.94 85 VAL A C 1
ATOM 628 O O . VAL A 1 85 ? 1.091 6.443 -4.771 1.00 96.94 85 VAL A O 1
ATOM 631 N N . SER A 1 86 ? 2.415 5.515 -3.211 1.00 95.06 86 SER A N 1
ATOM 632 C CA . SER A 1 86 ? 3.643 6.216 -3.573 1.00 95.06 86 SER A CA 1
ATOM 633 C C . SER A 1 86 ? 4.715 5.190 -3.897 1.00 95.06 86 SER A C 1
ATOM 635 O O . SER A 1 86 ? 5.011 4.312 -3.084 1.00 95.06 86 SER A O 1
ATOM 637 N N . ILE A 1 87 ? 5.266 5.283 -5.100 1.00 93.31 87 ILE A N 1
ATOM 638 C CA . ILE A 1 87 ? 6.263 4.370 -5.641 1.00 93.31 87 ILE A CA 1
ATOM 639 C C . ILE A 1 87 ? 7.561 5.155 -5.785 1.00 93.31 87 ILE A C 1
ATOM 641 O O . ILE A 1 87 ? 7.653 6.087 -6.583 1.00 93.31 87 ILE A O 1
ATOM 645 N N . THR A 1 88 ? 8.571 4.762 -5.016 1.00 92.06 88 THR A N 1
ATOM 646 C CA . THR A 1 88 ? 9.930 5.283 -5.145 1.00 92.06 88 THR A CA 1
ATOM 647 C C . THR A 1 88 ? 10.735 4.367 -6.067 1.00 92.06 88 THR A C 1
ATOM 649 O O . THR A 1 88 ? 10.791 3.152 -5.861 1.00 92.06 88 THR A O 1
ATOM 652 N N . GLY A 1 89 ? 11.361 4.948 -7.086 1.00 84.62 89 GLY A N 1
ATOM 653 C CA . GLY A 1 89 ? 12.188 4.267 -8.080 1.00 84.62 89 GLY A CA 1
ATOM 654 C C . GLY A 1 89 ? 12.320 5.119 -9.340 1.00 84.62 89 GLY A C 1
ATOM 655 O O . GLY A 1 89 ? 11.753 6.200 -9.431 1.00 84.62 89 GLY A O 1
ATOM 656 N N . ALA A 1 90 ? 13.044 4.652 -10.351 1.00 69.50 90 ALA A N 1
ATOM 657 C CA . ALA A 1 90 ? 13.157 5.366 -11.627 1.00 69.50 90 ALA A CA 1
ATOM 658 C C . ALA A 1 90 ? 12.396 4.655 -12.767 1.00 69.50 90 ALA A C 1
ATOM 660 O O . ALA A 1 90 ? 13.016 4.353 -13.791 1.00 69.50 90 ALA A O 1
ATOM 661 N N . PRO A 1 91 ? 11.088 4.325 -12.630 1.00 72.00 91 PRO A N 1
ATOM 662 C CA . PRO A 1 91 ? 10.371 3.626 -13.687 1.00 72.00 91 PRO A CA 1
ATOM 663 C C . PRO A 1 91 ? 10.251 4.523 -14.925 1.00 72.00 91 PRO A C 1
ATOM 665 O O . PRO A 1 91 ? 9.730 5.641 -14.862 1.00 72.00 91 PRO A O 1
ATO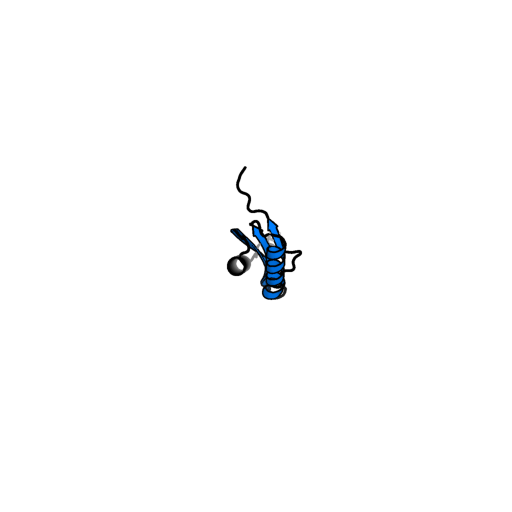M 668 N N . GLY A 1 92 ? 10.760 4.029 -16.056 1.00 74.25 92 GLY A N 1
ATOM 669 C CA . GLY A 1 92 ? 10.681 4.692 -17.354 1.00 74.25 92 GLY A CA 1
ATOM 670 C C . GLY A 1 92 ? 9.247 4.769 -17.884 1.00 74.25 92 GLY A C 1
ATOM 671 O O . GLY A 1 92 ? 8.323 4.152 -17.360 1.00 74.25 92 GLY A O 1
ATOM 672 N N . GLY A 1 93 ? 9.021 5.582 -18.920 1.00 78.31 93 GLY A N 1
ATOM 673 C CA . GLY A 1 93 ? 7.673 5.983 -19.338 1.00 78.31 93 GLY A CA 1
ATOM 674 C C . GLY A 1 93 ? 6.728 4.833 -19.715 1.00 78.31 93 GLY A C 1
ATOM 675 O O . GLY A 1 93 ? 5.557 4.877 -19.344 1.00 78.31 93 GLY A O 1
ATOM 676 N N . GLU A 1 94 ? 7.191 3.822 -20.456 1.00 85.12 94 GLU A N 1
ATOM 677 C CA . GLU A 1 94 ? 6.350 2.670 -20.828 1.00 85.12 94 GLU A CA 1
ATOM 678 C C . GLU A 1 94 ? 6.173 1.684 -19.673 1.00 85.12 94 GLU A C 1
ATOM 680 O O . GLU A 1 94 ? 5.043 1.261 -19.422 1.00 85.12 94 GLU A O 1
ATOM 685 N N . GLU A 1 95 ? 7.243 1.389 -18.931 1.00 85.12 95 GLU A N 1
ATOM 686 C CA . GLU A 1 95 ? 7.196 0.515 -17.756 1.00 85.12 95 GLU A CA 1
ATOM 687 C C . GLU A 1 95 ? 6.256 1.066 -16.679 1.00 85.12 95 GLU A C 1
ATOM 689 O O . GLU A 1 95 ? 5.390 0.353 -16.171 1.00 85.12 95 GLU A O 1
ATOM 694 N N . ARG A 1 96 ? 6.363 2.371 -16.396 1.00 87.50 96 ARG A N 1
ATOM 695 C CA . ARG A 1 96 ? 5.486 3.089 -15.468 1.00 87.50 96 ARG A CA 1
ATOM 696 C C . ARG A 1 96 ? 4.025 2.972 -15.879 1.00 87.50 96 ARG A C 1
ATOM 698 O O . ARG A 1 96 ? 3.187 2.668 -15.041 1.00 87.50 96 ARG A O 1
ATOM 705 N N . ARG A 1 97 ? 3.702 3.207 -17.157 1.00 90.75 97 ARG A N 1
ATOM 706 C CA . ARG A 1 97 ? 2.314 3.121 -17.649 1.00 90.75 97 ARG A CA 1
ATOM 707 C C . ARG A 1 97 ? 1.746 1.713 -17.519 1.00 90.75 97 ARG A C 1
ATOM 709 O O . ARG A 1 97 ? 0.557 1.556 -17.258 1.00 90.75 97 ARG A O 1
ATOM 716 N N . LEU A 1 98 ? 2.574 0.695 -17.733 1.00 91.50 98 LEU A N 1
ATOM 717 C CA . LEU A 1 98 ? 2.145 -0.692 -17.613 1.00 91.50 98 LEU A CA 1
ATOM 718 C C . LEU A 1 98 ? 1.877 -1.057 -16.148 1.00 91.50 98 LEU A C 1
ATOM 720 O O . LEU A 1 98 ? 0.819 -1.611 -15.852 1.00 91.50 98 LEU A O 1
ATOM 724 N N . LEU A 1 99 ? 2.776 -0.673 -15.238 1.00 93.50 99 LEU A N 1
ATOM 725 C CA . LEU A 1 99 ? 2.576 -0.847 -13.799 1.00 93.50 99 LEU A CA 1
ATOM 726 C C . LEU A 1 99 ? 1.334 -0.084 -13.310 1.00 93.50 99 LEU A C 1
ATOM 728 O O . LEU A 1 99 ? 0.521 -0.650 -12.582 1.00 93.50 99 LEU A O 1
ATOM 732 N N . ALA A 1 100 ? 1.132 1.149 -13.783 1.00 94.06 100 ALA A N 1
ATOM 733 C CA . ALA A 1 100 ? -0.010 1.973 -13.401 1.00 94.06 100 ALA A CA 1
ATOM 734 C C . ALA A 1 100 ? -1.357 1.340 -13.762 1.00 94.06 100 ALA A C 1
ATOM 736 O O . ALA A 1 100 ? -2.272 1.325 -12.941 1.00 94.06 100 ALA A O 1
ATOM 737 N N . ARG A 1 101 ? -1.458 0.751 -14.960 1.00 94.88 101 ARG A N 1
ATOM 738 C CA . ARG A 1 101 ? -2.664 0.034 -15.401 1.00 94.88 101 ARG A CA 1
ATOM 739 C C . ARG A 1 101 ? -2.943 -1.217 -14.581 1.00 94.88 101 ARG A C 1
ATOM 741 O O . ARG A 1 101 ? -4.101 -1.552 -14.376 1.00 94.88 101 ARG A O 1
ATOM 748 N N . ILE A 1 102 ? -1.902 -1.923 -14.142 1.00 95.00 102 ILE A N 1
ATOM 749 C CA . ILE A 1 102 ? -2.058 -3.107 -13.287 1.00 95.00 102 ILE A CA 1
ATOM 750 C C . ILE A 1 102 ? -2.557 -2.692 -11.908 1.00 95.00 102 ILE A C 1
ATOM 752 O O . ILE A 1 102 ? -3.479 -3.306 -11.389 1.00 95.00 102 ILE A O 1
ATOM 756 N N . ILE A 1 103 ? -1.996 -1.624 -11.341 1.00 95.94 103 ILE A N 1
ATOM 757 C CA . ILE A 1 103 ? -2.454 -1.070 -10.065 1.00 95.94 103 ILE A CA 1
ATOM 758 C C . ILE A 1 103 ? -3.923 -0.631 -10.163 1.00 95.94 103 ILE A C 1
ATOM 760 O O . ILE A 1 103 ? -4.722 -0.947 -9.284 1.00 95.94 103 ILE A O 1
ATOM 764 N N . GLU A 1 104 ? -4.307 0.034 -11.250 1.00 97.06 104 GLU A N 1
ATOM 765 C CA . GLU A 1 104 ? -5.695 0.438 -11.478 1.00 97.06 104 GLU A CA 1
ATOM 766 C C . GLU A 1 104 ? -6.632 -0.770 -11.637 1.00 97.06 104 GLU A C 1
ATOM 768 O O . GLU A 1 104 ? -7.684 -0.818 -11.005 1.00 97.06 104 GLU A O 1
ATOM 773 N N . ALA A 1 105 ? -6.247 -1.770 -12.434 1.00 96.38 105 ALA A N 1
ATOM 774 C CA . ALA A 1 105 ? -7.088 -2.931 -12.717 1.00 96.38 105 ALA A CA 1
ATOM 775 C C . ALA A 1 105 ? -7.223 -3.894 -11.526 1.00 96.38 105 ALA A C 1
ATOM 777 O O . ALA A 1 105 ? -8.319 -4.388 -11.262 1.00 96.38 105 ALA A O 1
ATOM 778 N N . ASP A 1 106 ? -6.126 -4.165 -10.817 1.00 96.06 106 ASP A N 1
ATOM 779 C CA . ASP A 1 106 ? -6.084 -5.187 -9.768 1.00 96.06 106 ASP A CA 1
ATOM 780 C C . ASP A 1 106 ? -6.451 -4.624 -8.392 1.00 96.06 106 ASP A C 1
ATOM 782 O O . ASP A 1 106 ? -7.025 -5.336 -7.568 1.00 96.06 106 ASP A O 1
ATOM 786 N N . LEU A 1 107 ? -6.095 -3.362 -8.123 1.00 95.50 107 LEU A N 1
ATOM 787 C CA . LEU A 1 107 ? -6.229 -2.742 -6.800 1.00 95.50 107 LEU A CA 1
ATOM 788 C C . LEU A 1 107 ? -7.276 -1.625 -6.766 1.00 95.50 107 LEU A C 1
ATOM 790 O O . LEU A 1 107 ? -7.536 -1.089 -5.692 1.00 95.50 107 LEU A O 1
ATOM 794 N N . ALA A 1 108 ? -7.874 -1.278 -7.913 1.00 96.38 108 ALA A N 1
ATOM 795 C CA . ALA A 1 108 ? -8.822 -0.172 -8.053 1.00 96.38 108 ALA A CA 1
ATOM 796 C C . ALA A 1 108 ? -8.249 1.189 -7.604 1.00 96.38 108 ALA A C 1
ATOM 798 O O . ALA A 1 108 ? -8.988 2.060 -7.147 1.00 96.38 108 ALA A O 1
ATOM 799 N N . ILE A 1 109 ? -6.931 1.379 -7.743 1.00 96.25 109 ILE A N 1
ATOM 800 C CA . ILE A 1 109 ? -6.253 2.640 -7.415 1.00 96.25 109 ILE A CA 1
ATOM 801 C C . ILE A 1 109 ? -5.981 3.391 -8.727 1.00 96.25 109 ILE A C 1
ATOM 803 O O . ILE A 1 109 ? -5.084 2.988 -9.476 1.00 96.25 109 ILE A O 1
ATOM 807 N N . PRO A 1 110 ? -6.730 4.464 -9.034 1.00 95.38 110 PRO A N 1
ATOM 808 C CA . PRO A 1 110 ? -6.608 5.178 -10.304 1.00 95.38 110 PRO A CA 1
ATOM 809 C C . PRO A 1 110 ? -5.241 5.855 -10.441 1.00 95.38 110 PRO A C 1
ATOM 811 O O . PRO A 1 110 ? -4.605 6.173 -9.437 1.00 95.38 110 PRO A O 1
ATOM 814 N N . GLU A 1 111 ? -4.793 6.111 -11.675 1.00 93.12 111 GLU A N 1
ATOM 815 C CA . GLU A 1 111 ? -3.475 6.710 -11.956 1.00 93.12 111 GLU A CA 1
ATOM 816 C C . GLU A 1 111 ? -3.266 8.055 -11.233 1.00 93.12 111 GLU A C 1
ATOM 818 O O . GLU A 1 111 ? -2.165 8.346 -10.771 1.00 93.12 111 GLU A O 1
ATOM 823 N N . GLU A 1 112 ? -4.327 8.846 -11.044 1.00 94.56 112 GLU A N 1
ATOM 824 C CA . GLU A 1 112 ? -4.298 10.099 -10.272 1.00 94.56 112 GLU A CA 1
ATOM 825 C C . GLU A 1 112 ? -3.952 9.927 -8.781 1.00 94.56 112 GLU A C 1
ATOM 827 O O . GLU A 1 112 ? -3.500 10.875 -8.140 1.00 94.56 112 GLU A O 1
ATOM 832 N N . CYS A 1 113 ? -4.130 8.722 -8.234 1.00 96.56 113 CYS A N 1
ATOM 833 C CA . CYS A 1 113 ? -3.781 8.349 -6.863 1.00 96.56 113 CYS A CA 1
ATOM 834 C C . CYS A 1 113 ? -2.462 7.559 -6.785 1.00 96.56 113 CYS A C 1
ATOM 836 O O . CYS A 1 113 ? -2.157 6.964 -5.747 1.00 96.56 113 CYS A O 1
ATOM 838 N N . GLN A 1 114 ? -1.681 7.542 -7.869 1.00 94.38 114 GLN A N 1
ATOM 839 C CA . GLN A 1 114 ? -0.381 6.885 -7.946 1.00 94.38 114 GLN A CA 1
ATOM 840 C C . GLN A 1 114 ? 0.735 7.919 -8.131 1.00 94.38 114 GLN A C 1
ATOM 842 O O . GLN A 1 114 ? 0.917 8.501 -9.204 1.00 94.38 114 GLN A O 1
ATOM 847 N N . THR A 1 115 ? 1.528 8.121 -7.085 1.00 93.44 115 THR A N 1
ATOM 848 C CA . THR A 1 115 ? 2.680 9.027 -7.116 1.00 93.44 115 THR A CA 1
ATOM 849 C C . THR A 1 115 ? 3.948 8.246 -7.436 1.00 93.44 115 THR A C 1
ATOM 851 O O . THR A 1 115 ? 4.178 7.174 -6.882 1.00 93.44 115 THR A O 1
ATOM 854 N N . TYR A 1 116 ? 4.778 8.793 -8.323 1.00 90.75 116 TYR A N 1
ATOM 855 C CA . TYR A 1 116 ? 6.049 8.197 -8.728 1.00 90.75 116 TYR A CA 1
ATOM 856 C C . TYR A 1 116 ? 7.174 9.184 -8.452 1.00 90.75 116 TYR A C 1
ATOM 858 O O . TYR A 1 116 ? 7.195 10.278 -9.021 1.00 90.75 116 TYR A O 1
ATOM 866 N N . GLU A 1 117 ? 8.100 8.787 -7.593 1.00 89.12 117 GLU A N 1
ATOM 867 C CA . GLU A 1 117 ? 9.242 9.595 -7.180 1.00 89.12 117 GLU A CA 1
ATOM 868 C C . GLU A 1 117 ? 10.521 8.914 -7.640 1.00 89.12 117 GLU A C 1
ATOM 870 O O . GLU A 1 117 ? 10.697 7.724 -7.384 1.00 89.12 117 GLU A O 1
ATOM 875 N N . SER A 1 118 ? 11.423 9.668 -8.276 1.00 80.81 118 SER A N 1
ATOM 876 C CA . SER A 1 118 ? 12.777 9.185 -8.549 1.00 80.81 118 SER A CA 1
ATOM 877 C C . SER A 1 118 ? 13.401 8.699 -7.242 1.00 80.81 118 SER A C 1
ATOM 879 O O . SER A 1 118 ? 13.373 9.423 -6.247 1.00 80.81 118 SER A O 1
ATOM 881 N N . GLY A 1 119 ? 13.947 7.482 -7.235 1.00 65.75 119 GLY A N 1
ATOM 882 C CA . GLY A 1 119 ? 14.768 7.008 -6.125 1.00 65.75 119 GLY A CA 1
ATOM 883 C C . GLY A 1 119 ? 15.984 7.914 -6.013 1.00 65.75 119 GLY A C 1
ATOM 884 O O . GLY A 1 119 ? 16.912 7.790 -6.807 1.00 65.75 119 GLY A O 1
ATOM 885 N N . ASP A 1 120 ? 15.940 8.886 -5.103 1.00 58.16 120 ASP A N 1
ATOM 886 C CA . ASP A 1 120 ? 17.074 9.759 -4.848 1.00 58.16 120 ASP A CA 1
ATOM 887 C C . ASP A 1 120 ? 17.368 9.834 -3.353 1.00 58.16 120 ASP A C 1
ATOM 889 O O . ASP A 1 120 ? 16.574 10.280 -2.522 1.00 58.16 120 ASP A O 1
ATOM 893 N N . GLY A 1 121 ? 18.557 9.341 -3.047 1.00 51.91 121 GLY A N 1
ATOM 894 C CA . GLY A 1 121 ? 19.265 9.491 -1.798 1.00 51.91 121 GLY A CA 1
ATOM 895 C C . GLY A 1 121 ? 20.733 9.731 -2.124 1.00 51.91 121 GLY A C 1
ATOM 896 O O . GLY A 1 121 ? 21.577 8.942 -1.715 1.00 51.91 121 GLY A O 1
ATOM 897 N N . ALA A 1 122 ? 21.043 10.781 -2.890 1.00 44.12 122 ALA A N 1
ATOM 898 C CA . ALA A 1 122 ? 22.379 11.368 -2.915 1.00 44.12 122 ALA A CA 1
ATOM 899 C C . ALA A 1 122 ? 22.330 12.892 -3.150 1.00 44.12 122 ALA A C 1
ATOM 901 O O . ALA A 1 122 ? 22.423 13.392 -4.269 1.00 44.12 122 ALA A O 1
ATOM 902 N N . SER A 1 123 ? 22.264 13.648 -2.054 1.00 37.16 123 SER A N 1
ATOM 903 C CA . SER A 1 123 ? 22.963 14.934 -1.916 1.00 37.16 123 SER A CA 1
ATOM 904 C C . SER A 1 123 ? 23.723 14.938 -0.600 1.00 37.16 123 SER A C 1
ATOM 906 O O . SER A 1 123 ? 23.145 14.456 0.400 1.00 37.16 123 SER A O 1
#

Sequence (123 aa):
MLLVAVVQPVLHVDFSVLAASAAQIELESTQNELEKTDLELMKTIIGEKTGAYILDKAEALGVPCERVTVTCTVGEDGVPYPSAVSITGAPGGEERRLLARIIEADLAIPEECQTYESGDGAS

Foldseek 3Di:
DDDDDPPPDPDPPPVVVVVVVVVVVVVVVVVVVVLVVVQVVQQVVQQVVLFVVLVVVCVVLVFFFDGKGFGWDADPVRHIATAAMETEADGDDVSVVVSQVCCCVVRVHHSVRYHYHYNDDDD

Organism: NCBI:txid1297617

pLDDT: mean 82.76, std 15.76, range [37.16, 97.5]

Secondary structure (DSSP, 8-state):
-----SS-SS----HHHHHHHHHHHHHHHHHHHHHHHHHHHHHHHHHHHHHHHHHHHHHHTT---SEEEEEEEE-TTS-EEEEEEEEES---HHHHHHHHHHHHHHH---GGGEEEE------